Protein AF-A0A257MXD7-F1 (afdb_monomer_lite)

Structure (mmCIF, N/CA/C/O backbone):
data_AF-A0A257MXD7-F1
#
_entry.id   AF-A0A257MXD7-F1
#
loop_
_atom_site.group_PDB
_atom_site.id
_atom_site.type_symbol
_atom_site.label_atom_id
_atom_site.label_alt_id
_atom_site.label_comp_id
_atom_site.label_asym_id
_atom_site.label_entity_id
_atom_site.label_seq_id
_atom_site.pdbx_PDB_ins_code
_atom_site.Cartn_x
_atom_site.Cartn_y
_atom_site.Cartn_z
_atom_site.occupancy
_atom_site.B_iso_or_equiv
_atom_site.auth_seq_id
_atom_site.auth_comp_id
_atom_site.auth_asym_id
_atom_site.auth_atom_id
_atom_site.pdbx_PDB_model_num
ATOM 1 N N . LEU A 1 1 ? 20.985 -11.728 -28.037 1.00 45.44 1 LEU A N 1
ATOM 2 C CA . LEU A 1 1 ? 20.043 -12.091 -26.954 1.00 45.44 1 LEU A CA 1
ATOM 3 C C . LEU A 1 1 ? 20.783 -11.950 -25.629 1.00 45.44 1 LEU A C 1
ATOM 5 O O . LEU A 1 1 ? 21.504 -12.861 -25.250 1.00 45.44 1 LEU A O 1
ATOM 9 N N . LEU A 1 2 ? 20.722 -10.775 -24.996 1.00 48.66 2 LEU A N 1
ATOM 10 C CA . LEU A 1 2 ? 21.416 -10.533 -23.728 1.00 48.66 2 LEU A CA 1
ATOM 11 C C . LEU A 1 2 ? 20.432 -10.785 -22.589 1.00 48.66 2 LEU A C 1
ATOM 13 O O . LEU A 1 2 ? 19.519 -9.998 -22.361 1.00 48.66 2 LEU A O 1
ATOM 17 N N . THR A 1 3 ? 20.598 -11.933 -21.940 1.00 60.97 3 THR A N 1
ATOM 18 C CA . THR A 1 3 ? 19.830 -12.386 -20.780 1.00 60.97 3 THR A CA 1
ATOM 19 C C . THR A 1 3 ? 19.891 -11.344 -19.662 1.00 60.97 3 THR A C 1
ATOM 21 O O . THR A 1 3 ? 20.844 -11.293 -18.888 1.00 60.97 3 THR A O 1
ATOM 24 N N . GLY A 1 4 ? 18.852 -10.510 -19.579 1.00 49.66 4 GLY A N 1
ATOM 25 C CA . GLY A 1 4 ? 18.572 -9.643 -18.442 1.00 49.66 4 GLY A CA 1
ATOM 26 C C . GLY A 1 4 ? 18.145 -10.494 -17.254 1.00 49.66 4 GLY A C 1
ATOM 27 O O . GLY A 1 4 ? 16.965 -10.773 -17.068 1.00 49.66 4 GLY A O 1
ATOM 28 N N . LYS A 1 5 ? 19.117 -10.962 -16.476 1.00 57.50 5 LYS A N 1
ATOM 29 C CA . LYS A 1 5 ? 18.884 -11.642 -15.204 1.00 57.50 5 LYS A CA 1
ATOM 30 C C . LYS A 1 5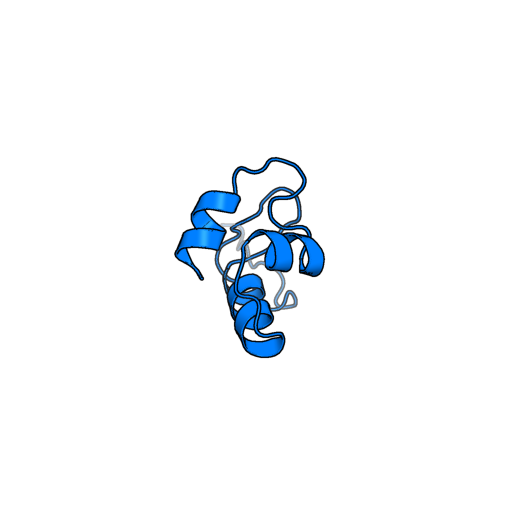 ? 19.060 -10.585 -14.114 1.00 57.50 5 LYS A C 1
ATOM 32 O O . LYS A 1 5 ? 20.204 -10.225 -13.837 1.00 57.50 5 LYS A O 1
ATOM 37 N N . PRO A 1 6 ? 17.979 -10.010 -13.552 1.00 56.38 6 PRO A N 1
ATOM 38 C CA . PRO A 1 6 ? 18.137 -9.087 -12.440 1.00 56.38 6 PRO A CA 1
ATOM 39 C C . PRO A 1 6 ? 18.800 -9.836 -11.271 1.00 56.38 6 PRO A C 1
ATOM 41 O O . PRO A 1 6 ? 18.554 -11.036 -11.097 1.00 56.38 6 PRO A O 1
ATOM 44 N N . PRO A 1 7 ? 19.677 -9.171 -10.503 1.00 52.59 7 PRO A N 1
ATOM 45 C CA . PRO A 1 7 ? 20.428 -9.813 -9.437 1.00 52.59 7 PRO A CA 1
ATOM 46 C C . PRO A 1 7 ? 19.469 -10.396 -8.394 1.00 52.59 7 PRO A C 1
ATOM 48 O O . PRO A 1 7 ? 18.679 -9.688 -7.770 1.00 52.59 7 PRO A O 1
ATOM 51 N N . LEU A 1 8 ? 19.560 -11.716 -8.228 1.00 51.34 8 LEU A N 1
ATOM 52 C CA . LEU A 1 8 ? 19.013 -12.479 -7.110 1.00 51.34 8 LEU A CA 1
ATOM 53 C C . LEU A 1 8 ? 19.657 -11.938 -5.825 1.00 51.34 8 LEU A C 1
ATOM 55 O O . LEU A 1 8 ? 20.789 -12.293 -5.508 1.00 51.34 8 LEU A O 1
ATOM 59 N N . GLY A 1 9 ? 18.984 -11.024 -5.130 1.00 48.03 9 GLY A N 1
ATOM 60 C CA . GLY A 1 9 ? 19.529 -10.427 -3.906 1.00 48.03 9 GLY A CA 1
ATOM 61 C C . GLY A 1 9 ? 18.712 -9.289 -3.297 1.00 48.03 9 GLY A C 1
ATOM 62 O O . GLY A 1 9 ? 18.879 -8.992 -2.119 1.00 48.03 9 GLY A O 1
ATOM 63 N N . GLY A 1 10 ? 17.798 -8.671 -4.046 1.00 51.97 10 GLY A N 1
ATOM 64 C CA . GLY A 1 10 ? 16.786 -7.799 -3.453 1.00 51.97 10 GLY A CA 1
ATOM 65 C C . GLY A 1 10 ? 15.632 -8.648 -2.942 1.00 51.97 10 GLY A C 1
ATOM 66 O O . GLY A 1 10 ? 15.047 -9.375 -3.741 1.00 51.97 10 GLY A O 1
ATOM 67 N N . ALA A 1 11 ? 15.316 -8.568 -1.644 1.00 56.81 11 ALA A N 1
ATOM 68 C CA . ALA A 1 11 ? 14.084 -9.126 -1.082 1.00 56.81 11 ALA A CA 1
ATOM 69 C C . ALA A 1 11 ? 12.928 -8.873 -2.056 1.00 56.81 11 ALA A C 1
ATOM 71 O O . ALA A 1 11 ? 12.802 -7.764 -2.573 1.00 56.81 11 ALA A O 1
ATOM 72 N N . ASP A 1 12 ? 12.137 -9.893 -2.370 1.00 70.19 12 ASP A N 1
ATOM 73 C CA . ASP A 1 12 ? 11.056 -9.793 -3.338 1.00 70.19 12 ASP A CA 1
ATOM 74 C C . ASP A 1 12 ? 10.005 -8.788 -2.853 1.00 70.19 12 ASP A C 1
ATOM 76 O O . ASP A 1 12 ? 9.046 -9.114 -2.164 1.00 70.19 12 ASP A O 1
ATOM 80 N N . VAL A 1 13 ? 10.192 -7.525 -3.231 1.00 74.88 13 VAL A N 1
ATOM 81 C CA . VAL A 1 13 ? 9.312 -6.419 -2.848 1.00 74.88 13 VAL A CA 1
ATOM 82 C C . VAL A 1 13 ? 8.012 -6.406 -3.663 1.00 74.88 13 VAL A C 1
ATOM 84 O O . VAL A 1 13 ? 7.083 -5.684 -3.316 1.00 74.88 13 VAL A O 1
ATOM 87 N N . GLY A 1 14 ? 7.899 -7.249 -4.696 1.00 84.06 14 GLY A N 1
ATOM 88 C CA . GLY A 1 14 ? 6.733 -7.317 -5.584 1.00 84.06 14 GLY A CA 1
ATOM 89 C C . GLY A 1 14 ? 6.686 -6.149 -6.568 1.00 84.06 14 GLY A C 1
ATOM 90 O O . GLY A 1 14 ? 7.728 -5.579 -6.895 1.00 84.06 14 GLY A O 1
ATOM 91 N N . ALA A 1 15 ? 5.489 -5.798 -7.052 1.00 86.19 15 ALA A N 1
ATOM 92 C CA . ALA A 1 15 ? 5.314 -4.638 -7.921 1.00 86.19 15 ALA A CA 1
ATOM 93 C C . ALA A 1 15 ? 5.728 -3.355 -7.187 1.00 86.19 15 ALA A C 1
ATOM 95 O O . ALA A 1 15 ? 5.350 -3.150 -6.033 1.00 86.19 15 ALA A O 1
ATOM 96 N N . ILE A 1 16 ? 6.519 -2.495 -7.834 1.00 88.25 16 ILE A N 1
ATOM 97 C CA . ILE A 1 16 ? 6.925 -1.213 -7.252 1.00 88.25 16 ILE A CA 1
ATOM 98 C C . ILE A 1 16 ? 5.722 -0.272 -7.245 1.00 88.25 16 ILE A C 1
ATOM 100 O O . ILE A 1 16 ? 5.314 0.224 -8.289 1.00 88.25 16 ILE A O 1
ATOM 104 N N . ILE A 1 17 ? 5.191 -0.012 -6.053 1.00 87.94 17 ILE A N 1
ATOM 105 C CA . ILE A 1 17 ? 4.056 0.890 -5.839 1.00 87.94 17 ILE A CA 1
ATOM 106 C C . ILE A 1 17 ? 4.559 2.330 -5.740 1.00 87.94 17 ILE A C 1
ATOM 108 O O . ILE A 1 17 ? 4.048 3.238 -6.388 1.00 87.94 17 ILE A O 1
ATOM 112 N N . CYS A 1 18 ? 5.606 2.560 -4.943 1.00 88.94 18 CYS A N 1
ATOM 113 C CA . CYS A 1 18 ? 6.240 3.868 -4.823 1.00 88.94 18 CYS A CA 1
ATOM 114 C C . CYS A 1 18 ? 7.557 3.884 -5.595 1.00 88.94 18 CYS A C 1
ATOM 116 O O . CYS A 1 18 ? 8.586 3.474 -5.063 1.00 88.94 18 CYS A O 1
ATOM 118 N N . ALA A 1 19 ? 7.549 4.425 -6.814 1.00 86.25 19 ALA A N 1
ATOM 119 C CA . ALA A 1 19 ? 8.776 4.624 -7.589 1.00 86.25 19 ALA A CA 1
ATOM 120 C C . ALA A 1 19 ? 9.743 5.620 -6.916 1.00 86.25 19 ALA A C 1
ATOM 122 O O . ALA A 1 19 ? 10.952 5.428 -6.953 1.00 86.25 19 ALA A O 1
ATOM 123 N N . CYS A 1 20 ? 9.212 6.640 -6.229 1.00 89.00 20 CYS A N 1
ATOM 124 C CA . CYS A 1 20 ? 9.995 7.699 -5.578 1.00 89.00 20 CYS A CA 1
ATOM 125 C C . CYS A 1 20 ? 10.978 7.167 -4.511 1.00 89.00 20 CYS A C 1
ATOM 127 O O . CYS A 1 20 ? 12.074 7.698 -4.372 1.00 89.00 20 CYS A O 1
ATOM 129 N N . PHE A 1 21 ? 10.601 6.113 -3.780 1.00 85.44 21 PHE A N 1
ATOM 130 C CA . PHE A 1 21 ? 11.439 5.474 -2.753 1.00 85.44 21 PHE A CA 1
ATOM 131 C C . PHE A 1 21 ? 11.674 3.982 -3.021 1.00 85.44 21 PHE A C 1
ATOM 133 O O . PHE A 1 21 ? 12.118 3.255 -2.138 1.00 85.44 21 PHE A O 1
ATOM 140 N N . ASN A 1 22 ? 11.349 3.527 -4.233 1.00 86.56 22 ASN A N 1
ATOM 141 C CA . ASN A 1 22 ? 11.442 2.137 -4.668 1.00 86.56 22 ASN A CA 1
ATOM 142 C C . ASN A 1 22 ? 10.775 1.130 -3.700 1.00 86.56 22 ASN A C 1
ATOM 144 O O . ASN A 1 22 ? 11.313 0.055 -3.423 1.00 86.56 22 ASN A O 1
ATOM 148 N N . VAL A 1 23 ? 9.600 1.487 -3.169 1.00 88.31 23 VAL A N 1
ATOM 149 C CA . VAL A 1 23 ? 8.839 0.642 -2.235 1.00 88.31 23 VAL A CA 1
ATOM 150 C C . VAL A 1 23 ? 7.862 -0.226 -3.014 1.00 88.31 23 VAL A C 1
ATOM 152 O O . VAL A 1 23 ? 7.018 0.291 -3.749 1.00 88.31 23 VAL A O 1
ATOM 155 N N . GLY A 1 24 ? 7.958 -1.541 -2.829 1.00 90.50 24 GLY A N 1
ATOM 156 C CA . GLY A 1 24 ? 7.062 -2.502 -3.464 1.00 90.50 24 GLY A CA 1
ATOM 157 C C . GLY A 1 24 ? 5.851 -2.905 -2.621 1.00 90.50 24 GLY A C 1
ATOM 158 O O . GLY A 1 24 ? 5.818 -2.712 -1.402 1.00 90.50 24 GLY A O 1
ATOM 159 N N . GLU A 1 2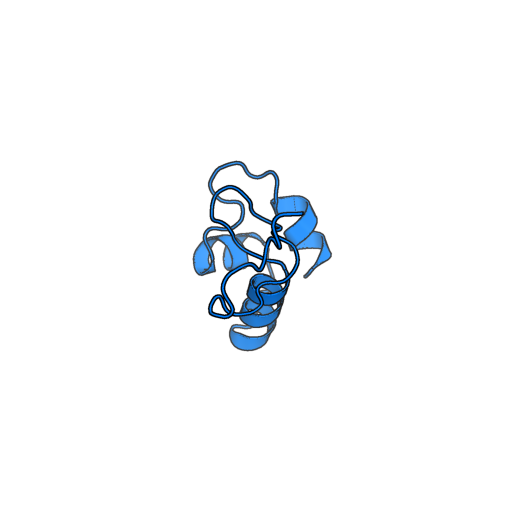5 ? 4.851 -3.487 -3.283 1.00 89.75 25 GLU A N 1
ATOM 160 C CA . GLU A 1 25 ? 3.583 -3.909 -2.680 1.00 89.75 25 GLU A CA 1
ATOM 161 C C . GLU A 1 25 ? 3.790 -4.900 -1.532 1.00 89.75 25 GLU A C 1
ATOM 163 O O . GLU A 1 25 ? 3.109 -4.822 -0.511 1.00 89.75 25 GLU A O 1
ATOM 168 N N . LYS A 1 26 ? 4.738 -5.837 -1.679 1.00 89.62 26 LYS A N 1
ATOM 169 C CA . LYS A 1 26 ? 4.961 -6.896 -0.695 1.00 89.62 26 LYS A CA 1
ATOM 170 C C . LYS A 1 26 ? 5.607 -6.305 0.539 1.00 89.62 26 LYS A C 1
ATOM 172 O O . LYS A 1 26 ? 5.243 -6.688 1.643 1.00 89.62 26 LYS A O 1
ATOM 177 N N . THR A 1 27 ? 6.494 -5.327 0.366 1.00 89.19 27 THR A N 1
ATOM 178 C CA . THR A 1 27 ? 7.069 -4.555 1.471 1.00 89.19 27 THR A CA 1
ATOM 179 C C . THR A 1 27 ? 5.986 -3.797 2.229 1.00 89.19 27 THR A C 1
ATOM 181 O O . THR A 1 27 ? 5.986 -3.807 3.458 1.00 89.19 27 THR A O 1
ATOM 184 N N . ILE A 1 28 ? 5.033 -3.187 1.516 1.00 89.50 28 ILE A N 1
ATOM 185 C CA . ILE A 1 28 ? 3.895 -2.485 2.124 1.00 89.50 28 ILE A CA 1
ATOM 186 C C . ILE A 1 28 ? 3.018 -3.467 2.906 1.00 89.50 28 ILE A C 1
ATOM 188 O O . ILE A 1 28 ? 2.823 -3.272 4.102 1.00 89.50 28 ILE A O 1
ATOM 192 N N . LYS A 1 29 ? 2.570 -4.565 2.283 1.00 89.62 29 LYS A N 1
ATOM 193 C CA . LYS A 1 29 ? 1.767 -5.616 2.936 1.00 89.62 29 LYS A CA 1
ATOM 194 C C . LYS A 1 29 ? 2.488 -6.237 4.133 1.00 89.62 29 LYS A C 1
ATOM 196 O O . LYS A 1 29 ? 1.878 -6.452 5.179 1.00 89.62 29 LYS A O 1
ATOM 201 N N . ALA A 1 30 ? 3.788 -6.502 4.007 1.00 90.12 30 ALA A N 1
ATOM 202 C CA . ALA A 1 30 ? 4.607 -7.023 5.093 1.00 90.12 30 ALA A CA 1
ATOM 203 C C . ALA A 1 30 ? 4.672 -6.025 6.252 1.00 90.12 30 ALA A C 1
ATOM 205 O O . ALA A 1 30 ? 4.424 -6.419 7.385 1.00 90.12 30 ALA A O 1
ATOM 206 N N . ALA A 1 31 ? 4.929 -4.741 5.989 1.00 89.44 31 ALA A N 1
ATOM 207 C CA . ALA A 1 31 ? 4.952 -3.708 7.022 1.00 89.44 31 ALA A CA 1
ATOM 208 C C . ALA A 1 31 ? 3.583 -3.525 7.693 1.00 89.44 31 ALA A C 1
ATOM 210 O O . ALA A 1 31 ? 3.523 -3.435 8.916 1.00 89.44 31 ALA A O 1
ATOM 211 N N . ILE A 1 32 ? 2.494 -3.536 6.916 1.00 89.81 32 ILE A N 1
ATOM 212 C CA . ILE A 1 32 ? 1.114 -3.506 7.419 1.00 89.81 32 ILE A CA 1
ATOM 213 C C . ILE A 1 32 ? 0.880 -4.675 8.374 1.00 89.81 32 ILE A C 1
ATOM 215 O O . ILE A 1 32 ? 0.474 -4.457 9.509 1.00 89.81 32 ILE A O 1
ATOM 219 N N . LYS A 1 33 ? 1.209 -5.905 7.965 1.00 89.38 33 LYS A N 1
ATOM 220 C CA . LYS A 1 33 ? 0.999 -7.104 8.787 1.00 89.38 33 LYS A CA 1
ATOM 221 C C . LYS A 1 33 ? 1.908 -7.156 10.017 1.00 89.38 33 LYS A C 1
ATOM 223 O O . LYS A 1 33 ? 1.480 -7.613 11.069 1.00 89.38 33 LYS A O 1
ATOM 228 N N . ASN A 1 34 ? 3.159 -6.717 9.891 1.00 90.31 34 ASN A N 1
ATOM 229 C CA . ASN A 1 34 ? 4.157 -6.808 10.959 1.00 90.31 34 ASN A CA 1
ATOM 230 C C . ASN A 1 34 ? 3.994 -5.694 12.006 1.00 90.31 34 ASN A C 1
ATOM 232 O O . ASN A 1 34 ? 4.234 -5.926 13.185 1.00 90.31 34 ASN A O 1
ATOM 236 N N . LYS A 1 35 ? 3.570 -4.494 11.585 1.00 87.12 35 LYS A N 1
ATOM 237 C CA . LYS A 1 35 ? 3.399 -3.323 12.463 1.00 87.12 35 LYS A CA 1
ATOM 238 C C . LYS A 1 35 ? 1.945 -2.926 12.726 1.00 87.12 35 LYS A C 1
ATOM 240 O O . LYS A 1 35 ? 1.721 -2.004 13.502 1.00 87.12 35 LYS A O 1
ATOM 245 N N . GLY A 1 36 ? 0.971 -3.573 12.088 1.00 88.31 36 GLY A N 1
ATOM 246 C CA . GLY A 1 36 ? -0.449 -3.237 12.226 1.00 88.31 36 GLY A CA 1
ATOM 247 C C . GLY A 1 36 ? -0.796 -1.854 11.671 1.00 88.31 36 GLY A C 1
ATOM 248 O O . GLY A 1 36 ? -1.560 -1.119 12.288 1.00 88.31 36 GLY A O 1
ATOM 249 N N . LEU A 1 37 ? -0.192 -1.460 10.546 1.00 90.00 37 LEU A N 1
ATOM 250 C CA . LEU A 1 37 ? -0.441 -0.145 9.942 1.00 90.00 37 LEU A CA 1
ATOM 251 C C . LEU A 1 37 ? -1.840 -0.140 9.320 1.00 90.00 37 LEU A C 1
ATOM 253 O O . LEU A 1 37 ? -2.132 -0.979 8.478 1.00 90.00 37 LEU A O 1
ATOM 257 N N . THR A 1 38 ? -2.685 0.812 9.695 1.00 86.81 38 THR A N 1
ATOM 258 C CA . THR A 1 38 ? -4.078 0.901 9.217 1.00 86.81 38 THR A CA 1
ATOM 259 C C . THR A 1 38 ? -4.309 2.081 8.282 1.00 86.81 38 THR A C 1
ATOM 261 O O . THR A 1 38 ? -5.389 2.246 7.723 1.00 86.81 38 THR A O 1
ATOM 264 N N . THR A 1 39 ? -3.297 2.931 8.096 1.00 88.56 39 THR A N 1
ATOM 265 C CA . THR A 1 39 ? -3.416 4.142 7.287 1.00 88.56 39 THR A CA 1
ATOM 266 C C . THR A 1 39 ? -2.215 4.334 6.375 1.00 88.56 39 THR A C 1
ATOM 268 O O . THR A 1 39 ? -1.070 4.064 6.740 1.00 88.56 39 THR A O 1
ATOM 271 N N . HIS A 1 40 ? -2.466 4.890 5.189 1.00 85.94 40 HIS A N 1
ATOM 272 C CA . HIS A 1 40 ? -1.412 5.250 4.238 1.00 85.94 40 HIS A CA 1
ATOM 273 C C . HIS A 1 40 ? -0.362 6.191 4.850 1.00 85.94 40 HIS A C 1
ATOM 275 O O . HIS A 1 40 ? 0.803 6.128 4.479 1.00 85.94 40 HIS A O 1
ATOM 281 N N . GLN A 1 41 ? -0.750 7.028 5.816 1.00 87.88 41 GLN A N 1
ATOM 282 C CA . GLN A 1 41 ? 0.162 7.934 6.506 1.00 87.88 41 GLN A CA 1
ATOM 283 C C . GLN A 1 41 ? 1.132 7.175 7.424 1.00 87.88 41 GLN A C 1
ATOM 285 O O . GLN A 1 41 ? 2.320 7.481 7.430 1.00 87.88 41 GLN A O 1
ATOM 290 N N . GLN A 1 42 ? 0.664 6.146 8.141 1.00 90.06 42 GLN A N 1
AT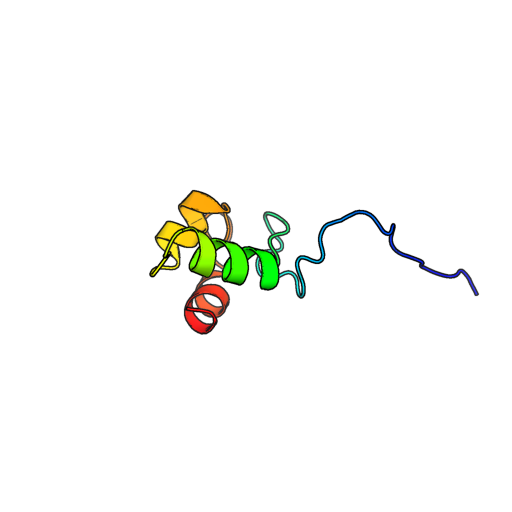OM 291 C CA . GLN A 1 42 ? 1.532 5.252 8.919 1.00 90.06 42 GLN A CA 1
ATOM 292 C C . GLN A 1 42 ? 2.474 4.449 8.012 1.00 90.06 42 GLN A C 1
ATOM 294 O O . GLN A 1 42 ? 3.663 4.323 8.308 1.00 90.06 42 GLN A O 1
ATOM 299 N N . VAL A 1 43 ? 1.96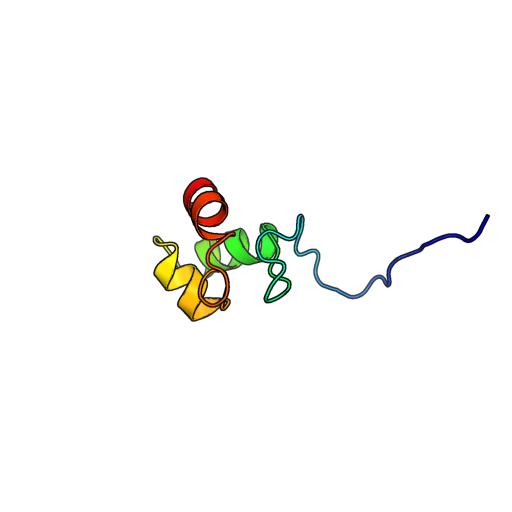6 3.953 6.878 1.00 89.12 43 VAL A N 1
ATOM 300 C CA . VAL A 1 43 ? 2.783 3.303 5.839 1.00 89.12 43 VAL A CA 1
ATOM 301 C C . VAL A 1 43 ? 3.844 4.269 5.312 1.00 89.12 43 VAL A C 1
ATOM 303 O O . VAL A 1 43 ? 5.016 3.909 5.254 1.00 89.12 43 VAL A O 1
ATOM 306 N N . GLY A 1 44 ? 3.477 5.513 5.013 1.00 88.81 44 GLY A N 1
ATOM 307 C CA . GLY A 1 44 ? 4.398 6.556 4.572 1.00 88.81 44 GLY A CA 1
ATOM 308 C C . GLY A 1 44 ? 5.403 6.982 5.638 1.00 88.81 44 GLY A C 1
ATOM 309 O O . GLY A 1 44 ? 6.560 7.209 5.317 1.00 88.81 44 GLY A O 1
ATOM 310 N N . GLN A 1 45 ? 5.042 7.014 6.918 1.00 88.56 45 GLN A N 1
ATOM 311 C CA . GLN A 1 45 ? 6.015 7.256 7.987 1.00 88.56 45 GLN A CA 1
ATOM 312 C C . GLN A 1 45 ? 6.989 6.086 8.153 1.00 88.56 45 GLN A C 1
ATOM 314 O O . GLN A 1 45 ? 8.171 6.301 8.411 1.00 88.56 45 GLN A O 1
ATOM 319 N N . CYS A 1 46 ? 6.519 4.850 7.975 1.00 88.50 46 CYS A N 1
ATOM 320 C CA . CYS A 1 46 ? 7.350 3.666 8.159 1.00 88.50 46 CYS A CA 1
ATOM 321 C C . CYS A 1 46 ? 8.236 3.343 6.944 1.00 88.50 46 CYS A C 1
ATOM 323 O O . CYS A 1 46 ? 9.359 2.875 7.115 1.00 88.50 46 CYS A O 1
ATOM 325 N N . LEU A 1 47 ? 7.731 3.558 5.727 1.00 86.12 47 LEU A N 1
ATOM 326 C CA . LEU A 1 47 ? 8.366 3.164 4.464 1.00 86.12 47 LEU A CA 1
ATOM 327 C C . LEU A 1 47 ? 8.734 4.355 3.569 1.00 86.12 47 LEU A C 1
ATOM 329 O O . LEU A 1 47 ? 9.291 4.148 2.498 1.00 86.12 47 LEU A O 1
ATOM 333 N N . LYS A 1 48 ? 8.392 5.593 3.950 1.00 86.62 48 LYS A N 1
ATOM 334 C CA . LYS A 1 48 ? 8.477 6.808 3.105 1.00 86.62 48 LYS A CA 1
ATOM 335 C C . LYS A 1 48 ? 7.588 6.774 1.852 1.00 86.62 48 LYS A C 1
ATOM 337 O O . LYS A 1 48 ? 7.548 7.732 1.085 1.00 86.62 48 LYS A O 1
ATOM 342 N N . ALA A 1 49 ? 6.812 5.710 1.651 1.00 85.31 49 ALA A N 1
ATOM 343 C CA . ALA A 1 49 ? 5.917 5.577 0.511 1.00 85.31 49 ALA A CA 1
ATOM 344 C C . ALA A 1 49 ? 4.778 6.611 0.584 1.00 85.31 49 ALA A C 1
ATOM 346 O O . ALA A 1 49 ? 4.007 6.634 1.538 1.00 85.31 49 ALA A O 1
ATOM 347 N N . GLY A 1 50 ? 4.672 7.475 -0.427 1.00 82.94 50 GLY A N 1
ATOM 348 C CA . GLY A 1 50 ? 3.601 8.474 -0.526 1.00 82.94 50 GLY A CA 1
ATOM 349 C C . GLY A 1 50 ? 3.902 9.837 0.101 1.00 82.94 50 GLY A C 1
ATOM 350 O O . GLY A 1 50 ? 3.062 10.720 -0.014 1.00 82.94 50 GLY A O 1
ATOM 351 N N . THR A 1 51 ? 5.083 10.056 0.692 1.00 86.19 51 THR A N 1
ATOM 352 C CA . THR A 1 51 ? 5.431 11.353 1.313 1.00 86.19 51 THR A CA 1
ATOM 353 C C . THR A 1 51 ? 6.129 12.342 0.374 1.00 86.19 51 THR A C 1
ATOM 355 O O . THR A 1 51 ? 6.203 13.520 0.697 1.00 86.19 51 THR A O 1
ATOM 358 N N . ASN A 1 52 ? 6.635 11.884 -0.779 1.00 82.94 52 ASN A N 1
ATOM 359 C CA . ASN A 1 52 ? 7.316 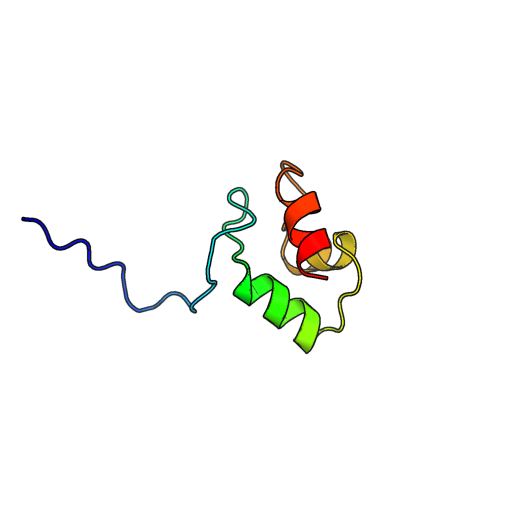12.736 -1.764 1.00 82.94 52 ASN A CA 1
ATOM 360 C C . ASN A 1 52 ? 6.362 13.226 -2.865 1.00 82.94 52 ASN A C 1
ATOM 362 O O . ASN A 1 52 ? 5.986 14.387 -2.922 1.00 82.94 52 ASN A O 1
ATOM 366 N N . CYS A 1 53 ? 5.955 12.310 -3.741 1.00 86.56 53 CYS A N 1
ATOM 367 C CA . CYS A 1 53 ? 5.172 12.603 -4.939 1.00 86.56 53 CYS A CA 1
ATOM 368 C C . CYS A 1 53 ? 3.667 12.316 -4.772 1.00 86.56 53 CYS A C 1
ATOM 370 O O . CYS A 1 53 ? 2.869 12.697 -5.619 1.00 86.56 53 CYS A O 1
ATOM 372 N N . GLY A 1 54 ? 3.270 11.599 -3.713 1.00 83.75 54 GLY A N 1
ATOM 373 C CA . GLY A 1 54 ? 1.870 11.264 -3.412 1.00 83.75 54 GLY A CA 1
ATOM 374 C C . GLY A 1 54 ? 1.165 10.306 -4.388 1.00 83.75 54 GLY A C 1
ATOM 375 O O . GLY A 1 54 ? 0.100 9.789 -4.064 1.00 83.75 54 GLY A O 1
ATOM 376 N N . SER A 1 55 ? 1.759 9.988 -5.540 1.00 87.19 55 SER A N 1
ATOM 377 C CA . SER A 1 55 ? 1.150 9.156 -6.594 1.00 87.19 55 SER A CA 1
ATOM 378 C C . SER A 1 55 ? 0.811 7.723 -6.165 1.00 87.19 55 SER A C 1
ATOM 380 O O . SER A 1 55 ? -0.093 7.107 -6.714 1.00 87.19 55 SER A O 1
ATOM 382 N N . CYS A 1 56 ? 1.493 7.209 -5.144 1.00 89.44 56 CYS A N 1
ATOM 383 C CA . CYS A 1 56 ? 1.285 5.873 -4.580 1.00 89.44 56 CYS A CA 1
ATOM 384 C C . CYS A 1 56 ? 0.263 5.824 -3.432 1.00 89.44 56 CYS A C 1
ATOM 386 O O . CYS A 1 56 ? -0.070 4.739 -2.972 1.00 89.44 56 CYS A O 1
ATOM 388 N N . ILE A 1 57 ? -0.256 6.965 -2.961 1.00 87.94 57 ILE A N 1
ATOM 389 C CA . ILE A 1 57 ? -1.278 7.017 -1.901 1.00 87.94 57 ILE A CA 1
ATOM 390 C C . ILE A 1 57 ? -2.551 6.221 -2.249 1.00 87.94 57 ILE A C 1
ATOM 392 O O . ILE A 1 57 ? -2.994 5.459 -1.386 1.00 87.94 57 ILE A O 1
ATOM 396 N N . PRO A 1 58 ? -3.167 6.367 -3.444 1.00 88.81 58 PRO A N 1
ATOM 397 C CA . PRO A 1 58 ? -4.370 5.603 -3.784 1.00 88.81 58 PRO A CA 1
ATOM 398 C C . PRO A 1 58 ? -4.114 4.091 -3.826 1.00 88.81 58 PRO A C 1
ATOM 400 O O . PRO A 1 58 ? -4.922 3.334 -3.301 1.00 88.81 58 PRO A O 1
ATOM 403 N N . GLU A 1 59 ? -2.966 3.661 -4.352 1.00 89.69 59 GLU A N 1
ATOM 404 C CA . GLU A 1 59 ? -2.538 2.254 -4.337 1.00 89.69 59 GLU A CA 1
ATOM 405 C C . GLU A 1 59 ? -2.347 1.729 -2.911 1.00 89.69 59 GLU A C 1
ATOM 407 O O . GLU A 1 59 ? -2.890 0.692 -2.554 1.00 89.69 59 GLU A O 1
ATOM 412 N N . ILE A 1 60 ? -1.644 2.467 -2.043 1.00 87.81 60 ILE A N 1
ATOM 413 C CA . ILE A 1 60 ? -1.459 2.063 -0.639 1.00 87.81 60 ILE A CA 1
ATOM 414 C C . ILE A 1 60 ? -2.811 1.918 0.068 1.00 87.81 60 ILE A C 1
ATOM 416 O O . ILE A 1 60 ? -2.994 0.979 0.834 1.00 87.81 60 ILE A O 1
ATOM 420 N N . LYS A 1 61 ? -3.761 2.826 -0.188 1.00 87.44 61 LYS A N 1
ATOM 421 C CA . LYS A 1 61 ? -5.122 2.731 0.360 1.00 87.44 61 LYS A CA 1
ATOM 422 C C . LYS A 1 61 ? -5.901 1.530 -0.175 1.00 87.44 61 LYS A C 1
ATOM 424 O O . LYS A 1 61 ? -6.746 1.035 0.550 1.00 87.44 61 LYS A O 1
ATOM 429 N N . ALA A 1 62 ? -5.633 1.076 -1.398 1.00 88.31 62 ALA A N 1
ATOM 430 C CA . ALA A 1 62 ? -6.244 -0.131 -1.955 1.00 88.31 62 ALA A CA 1
ATOM 431 C C . ALA A 1 62 ? -5.647 -1.429 -1.375 1.00 88.31 62 ALA A C 1
ATOM 433 O O . ALA A 1 62 ? -6.264 -2.487 -1.476 1.00 88.31 62 ALA A O 1
ATOM 434 N N . LEU A 1 63 ? -4.444 -1.355 -0.793 1.00 82.00 63 LEU A N 1
ATOM 435 C CA . LEU A 1 63 ? -3.751 -2.478 -0.151 1.00 82.00 63 LEU A CA 1
ATOM 436 C C . LEU A 1 63 ? -4.018 -2.603 1.361 1.00 82.00 63 LEU A C 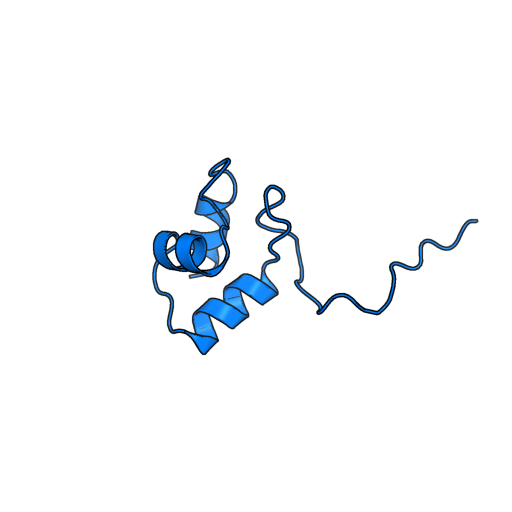1
ATOM 438 O O . LEU A 1 63 ? -3.617 -3.614 1.944 1.00 82.00 63 LEU A O 1
ATOM 442 N N . LEU A 1 64 ? -4.613 -1.576 1.977 1.00 79.56 64 LEU A N 1
ATOM 443 C CA . LEU A 1 64 ? -5.063 -1.545 3.375 1.00 79.56 64 LEU A CA 1
ATOM 444 C C . LEU A 1 64 ? -6.476 -2.120 3.490 1.00 79.56 64 LEU A C 1
ATOM 446 O O . LEU A 1 64 ? -6.694 -2.884 4.455 1.00 79.56 64 LEU A O 1
#

Foldseek 3Di:
DDDPDPDPPPDCQDCQLAPPQSGHLNNLLCCCVVVVDPAPVVSCVVRVRCVPPNNSRVVSNVSD

Secondary structure (DSSP, 8-state):
-------TTS----SEEEGGGTEEHHHHHHHHHHHT--SHHHHHHHH-TTSSS-TTHHHHHHH-

Radius of gyration: 12.92 Å; chains: 1; bounding box: 28×25×39 Å

pLDDT: mean 81.11, std 13.52, range [45.44, 90.5]

Sequence (64 aa):
LLTGKPPLGGADVGAIICACFNVGEKTIKAAIKNKGLTTHQQVGQCLKAGTNCGSCIPEIKALL